Protein AF-A0A534GIR2-F1 (afdb_monomer_lite)

Foldseek 3Di:
DDDDDDPPDPDDPDDDPVVVVVVVVLVVVLVVLVCVLVVLVLQLCLLVQDQDDDVVPDGHRDDHDVVSVPDDNVVSVVSNVVSVVVSVVSVVVNCVSVVVVVVVLVCCCPPVVDCSVVVVDPPDVPPVVVVPPDD

pLDDT: mean 79.13, std 14.32, range [45.62, 96.0]

Sequence (135 aa):
MPGPGALRRPALPDMPGALRALARASHFLLYVFMIAAPASGWLVMSLRHQRTSVFGLFTWAWPTVPALASMPHAQRQLWHDELLPLHTRLSYLGMALLVPHVLAALWHHLIRHDDVLSRMLPRIAAERRGAGSST

Secondary structure (DSSP, 8-state):
-PPP----PPPPP---HHHHHHHHHHHHHHHHHHHHHHHHHHHHHHHHTPPEEETTTEEE-PPPPHHHHTS-HHHHHHHHHHHHHHHHHHHHHHHHHHHHHHHHHHHHHHTS--TTTTTTSSSSTTHHHHTTS--

Structure (mmCIF, N/CA/C/O backbone):
data_AF-A0A534GIR2-F1
#
_entry.id   AF-A0A534GIR2-F1
#
loop_
_atom_site.group_PDB
_atom_site.id
_atom_site.type_symbol
_atom_site.label_atom_id
_atom_site.label_alt_id
_atom_site.label_comp_id
_atom_site.label_asym_id
_atom_site.label_entity_id
_atom_site.label_seq_id
_atom_site.pdbx_PDB_ins_code
_atom_site.Cartn_x
_atom_site.Cartn_y
_atom_site.Cartn_z
_atom_site.occupancy
_atom_site.B_iso_or_equiv
_atom_site.auth_seq_id
_atom_site.auth_comp_id
_atom_site.auth_asym_id
_atom_site.auth_atom_id
_atom_site.pdbx_PDB_model_num
ATOM 1 N N . MET A 1 1 ? -47.288 -16.402 5.711 1.00 47.19 1 MET A N 1
ATOM 2 C CA . MET A 1 1 ? -46.246 -16.309 4.665 1.00 47.19 1 MET A CA 1
ATOM 3 C C . MET A 1 1 ? -45.234 -15.223 5.059 1.00 47.19 1 MET A C 1
ATOM 5 O O . MET A 1 1 ? -45.490 -14.062 4.761 1.00 47.19 1 MET A O 1
ATOM 9 N N . PRO A 1 2 ? -44.147 -15.526 5.798 1.00 46.38 2 PRO A N 1
ATOM 10 C CA . PRO A 1 2 ? -43.106 -14.547 6.133 1.00 46.38 2 PRO A CA 1
ATOM 11 C C . PRO A 1 2 ? -42.162 -14.351 4.932 1.00 46.38 2 PRO A C 1
ATOM 13 O O . PRO A 1 2 ? -41.697 -15.327 4.350 1.00 46.38 2 PRO A O 1
ATOM 16 N N . GLY A 1 3 ? -41.927 -13.097 4.536 1.00 49.53 3 GLY A N 1
ATOM 17 C CA . GLY A 1 3 ? -41.175 -12.728 3.330 1.00 49.53 3 GLY A CA 1
ATOM 18 C C . GLY A 1 3 ? -39.661 -13.005 3.392 1.00 49.53 3 GLY A C 1
ATOM 19 O O . GLY A 1 3 ? -39.115 -13.245 4.471 1.00 49.53 3 GLY A O 1
ATOM 20 N N . PRO A 1 4 ? -38.968 -12.966 2.235 1.00 54.66 4 PRO A N 1
ATOM 21 C CA . PRO A 1 4 ? -37.555 -13.315 2.113 1.00 54.66 4 PRO A CA 1
ATOM 22 C C . PRO A 1 4 ? -36.686 -12.434 3.015 1.00 54.66 4 PRO A C 1
ATOM 24 O O . PRO A 1 4 ? -36.736 -11.205 2.956 1.00 54.66 4 PRO A O 1
ATOM 27 N N . GLY A 1 5 ? -35.894 -13.094 3.864 1.00 54.53 5 GLY A N 1
ATOM 28 C CA . GLY A 1 5 ? -35.006 -12.479 4.841 1.00 54.53 5 GLY A CA 1
ATOM 29 C C . GLY A 1 5 ? -34.021 -11.520 4.184 1.00 54.53 5 GLY A C 1
ATOM 30 O O . GLY A 1 5 ? -32.985 -11.929 3.662 1.00 54.53 5 GLY A O 1
ATOM 31 N N . ALA A 1 6 ? -34.346 -10.230 4.242 1.00 55.69 6 ALA A N 1
ATOM 32 C CA . ALA A 1 6 ? -33.435 -9.159 3.897 1.00 55.69 6 ALA A CA 1
ATOM 33 C C . ALA A 1 6 ? -32.132 -9.360 4.681 1.00 55.69 6 ALA A C 1
ATOM 35 O O . ALA A 1 6 ? -32.145 -9.437 5.912 1.00 55.69 6 ALA A O 1
ATOM 36 N N . LEU A 1 7 ? -31.009 -9.452 3.967 1.00 59.03 7 LEU A N 1
ATOM 37 C CA . LEU A 1 7 ? -29.658 -9.452 4.524 1.00 59.03 7 LEU A CA 1
ATOM 38 C C . LEU A 1 7 ? -29.413 -8.105 5.216 1.00 59.03 7 LEU A C 1
ATOM 40 O O . LEU A 1 7 ? -28.778 -7.201 4.671 1.00 59.03 7 LEU A O 1
ATOM 44 N N . ARG A 1 8 ? -29.979 -7.931 6.412 1.00 57.22 8 ARG A N 1
ATOM 45 C CA . ARG A 1 8 ? -29.827 -6.720 7.206 1.00 57.22 8 ARG A CA 1
ATOM 46 C C . ARG A 1 8 ? -28.381 -6.699 7.676 1.00 57.22 8 ARG A C 1
ATOM 48 O O . ARG A 1 8 ? -27.996 -7.462 8.560 1.00 57.22 8 ARG A O 1
ATOM 55 N N . ARG A 1 9 ? -27.562 -5.863 7.031 1.00 56.03 9 ARG A N 1
ATOM 56 C CA . ARG A 1 9 ? -26.204 -5.582 7.501 1.00 56.03 9 ARG A CA 1
ATOM 57 C C . ARG A 1 9 ? -26.306 -5.166 8.977 1.00 56.03 9 ARG A C 1
ATOM 59 O O . ARG A 1 9 ? -27.133 -4.300 9.273 1.00 56.03 9 ARG A O 1
ATOM 66 N N . PRO A 1 10 ? -25.531 -5.778 9.891 1.00 61.09 10 PRO A N 1
ATOM 67 C CA . PRO A 1 10 ? -25.558 -5.415 11.301 1.00 61.09 10 PRO A CA 1
ATOM 68 C C . PRO A 1 10 ? -25.361 -3.910 11.459 1.00 61.09 10 PRO A C 1
ATOM 70 O O . PRO A 1 10 ? -24.518 -3.325 10.769 1.00 61.09 10 PRO A O 1
ATOM 73 N N . ALA A 1 11 ? -26.132 -3.293 12.357 1.00 61.78 11 ALA A N 1
ATOM 74 C CA . ALA A 1 11 ? -25.981 -1.879 12.670 1.00 61.78 11 ALA A CA 1
ATOM 75 C C . ALA A 1 11 ? -24.506 -1.575 12.984 1.00 61.78 11 ALA A C 1
ATOM 77 O O . ALA A 1 11 ? -23.795 -2.383 13.602 1.00 61.78 11 ALA A O 1
ATOM 78 N N . LEU A 1 12 ? -24.005 -0.448 12.471 1.00 62.78 12 LEU A N 1
ATOM 79 C CA . LEU A 1 12 ? -22.659 -0.011 12.823 1.00 62.78 12 LEU A CA 1
ATOM 80 C C . LEU A 1 12 ? -22.628 0.274 14.332 1.00 62.78 12 LEU A C 1
ATOM 82 O O . LEU A 1 12 ? -23.595 0.848 14.832 1.00 62.78 12 LEU A O 1
ATOM 86 N N . PRO A 1 13 ? -21.554 -0.114 15.043 1.00 67.19 13 PRO A N 1
ATOM 87 C CA . PRO A 1 13 ? -21.368 0.285 16.430 1.00 67.19 13 PRO A CA 1
ATOM 88 C C . PRO A 1 13 ? -21.420 1.807 16.530 1.00 67.19 13 PRO A C 1
ATOM 90 O O . PRO A 1 13 ? -20.969 2.498 15.608 1.00 67.19 13 PRO A O 1
ATOM 93 N N . ASP A 1 14 ? -21.951 2.313 17.637 1.00 70.19 14 ASP A N 1
ATOM 94 C CA . ASP A 1 14 ? -22.013 3.748 17.881 1.00 70.19 14 ASP A CA 1
ATOM 95 C C . ASP A 1 14 ? -20.574 4.284 18.005 1.00 70.19 14 ASP A C 1
ATOM 97 O O . ASP A 1 14 ? -19.848 4.005 18.964 1.00 70.19 14 ASP A O 1
ATOM 101 N N . MET A 1 15 ? -20.101 4.951 16.950 1.00 72.94 15 MET A N 1
ATOM 102 C CA . MET A 1 15 ? -18.737 5.466 16.840 1.00 72.94 15 MET A CA 1
ATOM 103 C C . MET A 1 15 ? -18.770 6.960 16.533 1.00 72.94 15 MET A C 1
ATOM 105 O O . MET A 1 15 ? -19.508 7.375 15.633 1.00 72.94 15 MET A O 1
ATOM 109 N N . PRO A 1 16 ? -17.899 7.760 17.179 1.00 82.94 16 PRO A N 1
ATOM 110 C CA . PRO A 1 16 ? -17.728 9.162 16.828 1.00 82.94 16 PRO A CA 1
ATOM 111 C C . PRO A 1 16 ? -17.462 9.321 15.327 1.00 82.94 16 PRO A C 1
ATOM 113 O O . PRO A 1 16 ? -16.694 8.552 14.737 1.00 82.94 16 PRO A O 1
ATOM 116 N N . GLY A 1 17 ? -18.063 10.338 14.703 1.00 83.75 17 GLY A N 1
ATOM 117 C CA . GLY A 1 17 ? -17.967 10.558 13.254 1.00 83.75 17 GLY A CA 1
ATOM 118 C C . GLY A 1 17 ? -16.525 10.601 12.729 1.00 83.75 17 GLY A C 1
ATOM 119 O O . GLY A 1 17 ? -16.251 10.071 11.650 1.00 83.75 17 GLY A O 1
ATOM 120 N N . ALA A 1 18 ? -15.595 11.136 13.528 1.00 85.19 18 ALA A N 1
ATOM 121 C CA . ALA A 1 18 ? -14.165 11.177 13.227 1.00 85.19 18 ALA A CA 1
ATOM 122 C C . ALA A 1 18 ? -13.527 9.776 13.131 1.00 85.19 18 ALA A C 1
ATOM 124 O O . ALA A 1 18 ? -12.849 9.480 12.149 1.00 85.19 18 ALA A O 1
ATOM 125 N N . LEU A 1 19 ? -13.802 8.879 14.088 1.00 84.69 19 LEU A N 1
ATOM 126 C CA . LEU A 1 19 ? -13.297 7.497 14.060 1.00 84.69 19 LEU A CA 1
ATOM 127 C C . LEU A 1 19 ? -13.856 6.736 12.854 1.00 84.69 19 LEU A C 1
ATOM 129 O O . LEU A 1 19 ? -13.138 5.988 12.191 1.00 84.69 19 LEU A O 1
ATOM 133 N N . ARG A 1 20 ? -15.128 6.975 12.517 1.00 84.81 20 ARG A N 1
ATOM 134 C CA . ARG A 1 20 ? -15.760 6.365 11.343 1.00 84.81 20 ARG A CA 1
ATOM 135 C C . ARG A 1 20 ? -15.132 6.853 10.032 1.00 84.81 20 ARG A C 1
ATOM 137 O O . ARG A 1 20 ? -15.001 6.067 9.094 1.00 84.81 20 ARG A O 1
ATOM 144 N N . ALA A 1 21 ? -14.764 8.132 9.945 1.00 87.69 21 ALA A N 1
ATOM 145 C CA . ALA A 1 21 ? -14.052 8.676 8.790 1.00 87.69 21 ALA A CA 1
ATOM 146 C C . ALA A 1 21 ? -12.643 8.080 8.668 1.00 87.69 21 ALA A C 1
ATOM 148 O O . ALA A 1 21 ? -12.276 7.632 7.581 1.00 87.69 21 ALA A O 1
ATOM 149 N N . LEU A 1 22 ? -11.913 7.986 9.782 1.00 88.50 22 LEU A N 1
ATOM 150 C CA . LEU A 1 22 ? -10.581 7.385 9.827 1.00 88.50 22 LEU A CA 1
ATOM 151 C C . LEU A 1 22 ? -10.609 5.914 9.390 1.00 88.50 22 LEU A C 1
ATOM 153 O O . LEU A 1 22 ? -9.841 5.523 8.517 1.00 88.50 22 LEU A O 1
ATOM 157 N N . ALA A 1 23 ? -11.562 5.124 9.894 1.00 87.50 23 ALA A N 1
ATOM 158 C CA . ALA A 1 23 ? -11.717 3.721 9.508 1.00 87.50 23 ALA A CA 1
ATOM 159 C C . ALA A 1 23 ? -11.967 3.545 7.998 1.00 87.50 23 ALA A C 1
ATOM 161 O O . ALA A 1 23 ? -11.403 2.638 7.379 1.00 87.50 23 ALA A O 1
ATOM 162 N N . ARG A 1 24 ? -12.786 4.417 7.388 1.00 89.19 24 ARG A N 1
ATOM 163 C CA . ARG A 1 24 ? -13.008 4.415 5.930 1.00 89.19 24 ARG A CA 1
ATOM 164 C C . ARG A 1 24 ? -11.752 4.813 5.163 1.00 89.19 24 ARG A C 1
ATOM 166 O O . ARG A 1 24 ? -11.443 4.170 4.165 1.00 89.19 24 ARG A O 1
ATOM 173 N N . ALA A 1 25 ? -11.039 5.838 5.625 1.00 92.56 25 ALA A N 1
ATOM 174 C CA . ALA A 1 25 ? -9.802 6.291 5.000 1.00 92.56 25 ALA A CA 1
ATOM 175 C C . ALA A 1 25 ? -8.731 5.191 5.020 1.00 92.56 25 ALA A C 1
ATOM 177 O O . ALA A 1 25 ? -8.132 4.920 3.985 1.00 92.56 25 ALA A O 1
ATOM 178 N N . SER A 1 26 ? -8.552 4.495 6.149 1.00 91.50 26 SER A N 1
ATOM 179 C CA . SER A 1 26 ? -7.614 3.370 6.252 1.00 91.50 26 SER A CA 1
ATOM 180 C C . SER A 1 26 ? -7.948 2.247 5.269 1.00 91.50 26 SER A C 1
ATOM 182 O O . SER A 1 26 ? -7.065 1.793 4.551 1.00 91.50 26 SER A O 1
ATOM 184 N N . HIS A 1 27 ? -9.217 1.828 5.181 1.00 91.62 27 HIS A N 1
ATOM 185 C CA . HIS A 1 27 ? -9.621 0.794 4.218 1.00 91.62 27 HIS A CA 1
ATOM 186 C C . HIS A 1 27 ? -9.406 1.243 2.773 1.00 91.62 27 HIS A C 1
ATOM 188 O O . HIS A 1 27 ? -8.888 0.481 1.962 1.00 91.62 27 HIS A O 1
ATOM 194 N N . PHE A 1 28 ? -9.770 2.485 2.452 1.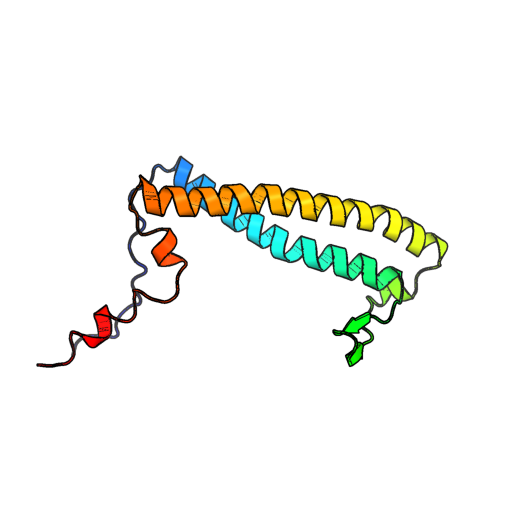00 95.31 28 PHE A N 1
ATOM 195 C CA . PHE A 1 28 ? -9.558 3.038 1.120 1.00 95.31 28 PHE A CA 1
ATOM 196 C C . PHE A 1 28 ? -8.070 3.054 0.743 1.00 95.31 28 PHE A C 1
ATOM 198 O O . PHE A 1 28 ? -7.706 2.570 -0.326 1.00 95.31 28 PHE A O 1
ATOM 205 N N . LEU A 1 29 ? -7.204 3.537 1.640 1.00 94.19 29 LEU A N 1
ATOM 206 C CA . LEU A 1 29 ? -5.753 3.558 1.441 1.00 94.19 29 LEU A CA 1
ATOM 207 C C . LEU A 1 29 ? -5.180 2.153 1.240 1.00 94.19 29 LEU A C 1
ATOM 209 O O . LEU A 1 29 ? -4.368 1.956 0.338 1.00 94.19 29 LEU A O 1
ATOM 213 N N . LEU A 1 30 ? -5.627 1.171 2.027 1.00 93.88 30 LEU A N 1
ATOM 214 C CA . LEU A 1 30 ? -5.204 -0.222 1.872 1.00 93.88 30 LEU A CA 1
ATOM 215 C C . LEU A 1 30 ? -5.643 -0.807 0.526 1.00 93.88 30 LEU A C 1
ATOM 217 O O . LEU A 1 30 ? -4.851 -1.496 -0.109 1.00 93.88 30 LEU A O 1
ATOM 221 N N . TYR A 1 31 ? -6.849 -0.497 0.041 1.00 95.06 31 TYR A N 1
ATOM 222 C CA . TYR A 1 31 ? -7.287 -0.948 -1.284 1.00 95.06 31 TYR A CA 1
ATOM 223 C C . TYR A 1 31 ? -6.486 -0.319 -2.420 1.00 95.06 31 TYR A C 1
ATOM 225 O O . TYR A 1 31 ? -6.074 -1.022 -3.342 1.00 95.06 31 TYR A O 1
ATOM 233 N N . VAL A 1 32 ? -6.222 0.986 -2.344 1.00 95.19 32 VAL A N 1
ATOM 234 C CA . VAL A 1 32 ? -5.360 1.666 -3.320 1.00 95.19 32 VAL A CA 1
ATOM 235 C C . VAL A 1 32 ? -3.958 1.052 -3.300 1.00 95.19 32 VAL A C 1
ATOM 237 O O . VAL A 1 32 ? -3.410 0.733 -4.356 1.00 95.19 32 VAL A O 1
ATOM 240 N N . PHE A 1 33 ? -3.402 0.811 -2.111 1.00 94.94 33 PHE A N 1
ATOM 241 C CA . PHE A 1 33 ? -2.104 0.164 -1.937 1.00 94.94 33 PHE A CA 1
ATOM 242 C C . PHE A 1 33 ? -2.073 -1.255 -2.524 1.00 94.94 33 PHE A C 1
ATOM 244 O O . PHE A 1 33 ? -1.142 -1.586 -3.257 1.00 94.94 33 PHE A O 1
ATOM 251 N N . MET A 1 34 ? -3.105 -2.067 -2.271 1.00 93.81 34 MET A N 1
ATOM 252 C CA . MET A 1 34 ? -3.215 -3.434 -2.793 1.00 93.81 34 MET A CA 1
ATOM 253 C C . MET A 1 34 ? -3.215 -3.504 -4.320 1.00 93.81 34 MET A C 1
ATOM 255 O O . MET A 1 34 ? -2.889 -4.553 -4.861 1.00 93.81 34 MET A O 1
ATOM 259 N N . ILE A 1 35 ? -3.563 -2.423 -5.019 1.00 95.38 35 ILE A N 1
ATOM 260 C CA . ILE A 1 35 ? -3.492 -2.351 -6.482 1.00 95.38 35 ILE A CA 1
ATOM 261 C C . ILE A 1 35 ? -2.150 -1.751 -6.918 1.00 95.38 35 ILE A C 1
ATOM 263 O O . ILE A 1 35 ? -1.459 -2.319 -7.763 1.00 95.38 35 ILE A O 1
ATOM 267 N N . ALA A 1 36 ? -1.744 -0.629 -6.322 1.00 94.06 36 ALA A N 1
ATOM 268 C CA . ALA A 1 36 ? -0.534 0.096 -6.707 1.00 94.06 36 ALA A CA 1
ATOM 269 C C . ALA A 1 36 ? 0.764 -0.692 -6.450 1.00 94.06 36 ALA A C 1
ATOM 271 O O . ALA A 1 36 ? 1.681 -0.671 -7.277 1.00 94.06 36 ALA A O 1
ATOM 272 N N . ALA A 1 37 ? 0.862 -1.407 -5.327 1.00 92.12 37 ALA A N 1
ATOM 273 C CA . ALA A 1 37 ? 2.052 -2.183 -4.982 1.00 92.12 37 ALA A CA 1
ATOM 274 C C . ALA A 1 37 ? 2.330 -3.330 -5.977 1.00 92.12 37 ALA A C 1
ATOM 276 O O . ALA A 1 37 ? 3.424 -3.353 -6.546 1.00 92.12 37 ALA A O 1
ATOM 277 N N . PRO A 1 38 ? 1.386 -4.243 -6.280 1.00 91.69 38 PRO A N 1
ATOM 278 C CA . PRO A 1 38 ? 1.627 -5.270 -7.290 1.00 91.69 38 PRO A CA 1
ATOM 279 C C . PRO A 1 38 ? 1.738 -4.693 -8.704 1.00 91.69 38 PRO A C 1
ATOM 281 O O . PRO A 1 38 ? 2.561 -5.180 -9.476 1.00 91.69 38 PRO A O 1
ATOM 284 N N . ALA A 1 39 ? 0.987 -3.638 -9.046 1.00 92.25 39 ALA A N 1
ATOM 285 C CA . ALA A 1 39 ? 1.109 -2.998 -10.357 1.00 92.25 39 ALA A CA 1
ATOM 286 C C . ALA A 1 39 ? 2.520 -2.428 -10.584 1.00 92.25 39 ALA A C 1
ATOM 288 O O . ALA A 1 39 ? 3.124 -2.680 -11.625 1.00 92.25 39 ALA A O 1
ATOM 289 N N . SER A 1 40 ? 3.083 -1.721 -9.599 1.00 91.88 40 SER A N 1
ATOM 290 C CA . SER A 1 40 ? 4.454 -1.196 -9.690 1.00 91.88 40 SER A CA 1
ATOM 291 C C . SER A 1 40 ? 5.500 -2.311 -9.804 1.00 91.88 40 SER A C 1
ATOM 293 O O . SER A 1 40 ? 6.378 -2.227 -10.661 1.00 91.88 40 SER A O 1
ATOM 295 N N . GLY A 1 41 ? 5.377 -3.389 -9.021 1.00 88.69 41 GLY A N 1
ATOM 296 C CA . GLY A 1 41 ? 6.286 -4.537 -9.111 1.00 88.69 41 GLY A CA 1
ATOM 297 C C . GLY A 1 41 ? 6.206 -5.248 -10.467 1.00 88.69 41 GLY A C 1
A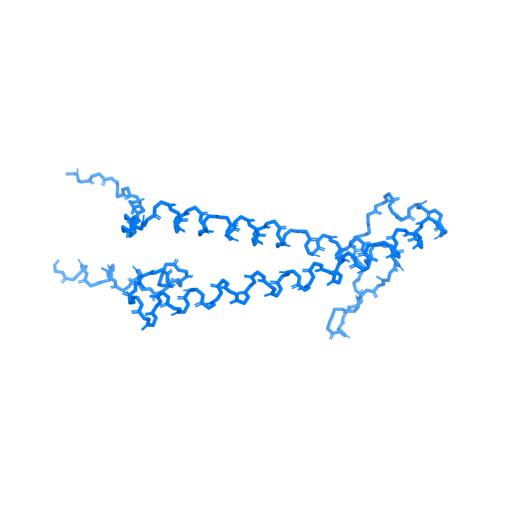TOM 298 O O . GLY A 1 41 ? 7.229 -5.604 -11.057 1.00 88.69 41 GLY A O 1
ATOM 299 N N . TRP A 1 42 ? 4.998 -5.392 -11.014 1.00 88.38 42 TRP A N 1
ATOM 300 C CA . TRP A 1 42 ? 4.792 -5.982 -12.335 1.00 88.38 42 TRP A CA 1
ATOM 301 C C . TRP A 1 42 ? 5.386 -5.125 -13.464 1.00 88.38 42 TRP A C 1
ATOM 303 O O . TRP A 1 42 ? 5.979 -5.672 -14.400 1.00 88.38 42 TRP A O 1
ATOM 313 N N . LEU A 1 43 ? 5.305 -3.793 -13.365 1.00 88.81 43 LEU A N 1
ATOM 314 C CA . LEU A 1 43 ? 5.950 -2.886 -14.321 1.00 88.81 43 LEU A CA 1
ATOM 315 C C . LEU A 1 43 ? 7.481 -3.009 -14.279 1.00 88.81 43 LEU A C 1
ATOM 317 O O . LEU A 1 43 ? 8.104 -3.134 -15.334 1.00 88.81 43 LEU A O 1
ATOM 321 N N . VAL A 1 44 ? 8.084 -3.066 -13.086 1.00 87.25 44 VAL A N 1
ATOM 322 C CA . VAL A 1 44 ? 9.535 -3.299 -12.929 1.00 87.25 44 VAL A CA 1
ATOM 323 C C . VAL A 1 44 ? 9.951 -4.624 -13.579 1.00 87.25 44 VAL A C 1
ATOM 325 O O . VAL A 1 44 ? 10.928 -4.669 -14.331 1.00 87.25 44 VAL A O 1
ATOM 328 N N . MET A 1 45 ? 9.185 -5.698 -13.354 1.00 83.88 45 MET A N 1
ATOM 329 C CA . MET A 1 45 ? 9.449 -7.005 -13.968 1.00 83.88 45 MET A CA 1
ATOM 330 C C . MET A 1 45 ? 9.304 -6.975 -15.498 1.00 83.88 45 MET A C 1
ATOM 332 O O . MET A 1 45 ? 10.109 -7.583 -16.207 1.00 83.88 45 MET A O 1
ATOM 336 N N . SER A 1 46 ? 8.330 -6.218 -16.012 1.00 82.94 46 SER A N 1
ATOM 337 C CA . SER A 1 46 ? 8.088 -6.070 -17.452 1.00 82.94 46 SER A CA 1
ATOM 338 C C . SER A 1 46 ? 9.253 -5.400 -18.186 1.00 82.94 46 SER A C 1
ATOM 340 O O . SER A 1 46 ? 9.550 -5.779 -19.317 1.00 82.94 46 SER A O 1
ATOM 342 N N . LEU A 1 47 ? 9.950 -4.454 -17.548 1.00 81.75 47 LEU A N 1
ATOM 343 C CA . LEU A 1 47 ? 11.088 -3.745 -18.152 1.00 81.75 47 LEU A CA 1
ATOM 344 C C . LEU A 1 47 ? 12.328 -4.630 -18.323 1.00 81.75 47 LEU A C 1
ATOM 346 O O . LEU A 1 47 ? 13.109 -4.429 -19.259 1.00 81.75 47 LEU A O 1
ATOM 350 N N . ARG A 1 48 ? 12.504 -5.627 -17.446 1.00 72.31 48 ARG A N 1
ATOM 351 C CA . ARG A 1 48 ? 13.688 -6.497 -17.442 1.00 72.31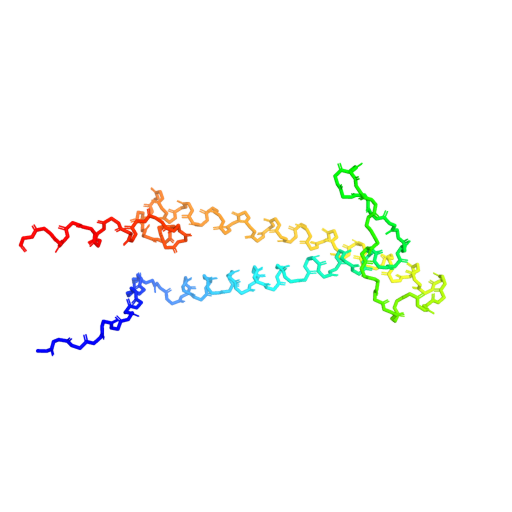 48 ARG A CA 1
ATOM 352 C C . ARG A 1 48 ? 13.606 -7.702 -18.383 1.00 72.31 48 ARG A C 1
ATOM 354 O O . ARG A 1 48 ? 14.625 -8.361 -18.562 1.00 72.31 48 ARG A O 1
ATOM 361 N N . HIS A 1 49 ? 12.442 -8.011 -18.970 1.00 66.81 49 HIS A N 1
ATOM 362 C CA . HIS A 1 49 ? 12.220 -9.226 -19.783 1.00 66.81 49 HIS A CA 1
ATOM 363 C C . HIS A 1 49 ? 12.725 -10.524 -19.127 1.00 66.81 49 HIS A C 1
ATOM 365 O O . HIS A 1 49 ? 13.153 -11.463 -19.800 1.00 66.81 49 HIS A O 1
ATOM 371 N N . GLN A 1 50 ? 12.695 -10.587 -17.798 1.00 62.25 50 GLN A N 1
ATOM 372 C CA . GLN A 1 50 ? 13.197 -11.744 -17.069 1.00 62.25 50 GLN A CA 1
ATOM 373 C C . GLN A 1 50 ? 12.120 -12.826 -17.031 1.00 62.25 50 GLN A C 1
ATOM 375 O O . GLN A 1 50 ? 10.961 -12.556 -16.715 1.00 62.25 50 GLN A O 1
ATOM 380 N N . ARG A 1 51 ? 12.511 -14.067 -17.329 1.00 64.06 51 ARG A N 1
ATOM 381 C CA . ARG A 1 51 ? 11.673 -15.227 -17.029 1.00 64.06 51 ARG A CA 1
ATOM 382 C C . ARG A 1 51 ? 11.769 -15.485 -15.532 1.00 64.06 51 ARG A C 1
ATOM 384 O O . ARG A 1 51 ? 12.875 -15.658 -15.023 1.00 64.06 51 ARG A O 1
ATOM 391 N N . THR A 1 52 ? 10.645 -15.512 -14.830 1.00 65.06 52 THR A N 1
ATOM 392 C CA . THR A 1 52 ? 10.645 -15.847 -13.406 1.00 65.06 52 THR A CA 1
ATOM 393 C C . THR A 1 52 ? 10.381 -17.329 -13.219 1.00 65.06 52 THR A C 1
ATOM 395 O O . THR A 1 52 ? 9.489 -17.920 -13.828 1.00 65.06 52 THR A O 1
ATOM 398 N N . SER A 1 53 ? 11.202 -17.949 -12.378 1.00 73.69 53 SER A N 1
ATOM 399 C CA . SER A 1 53 ? 10.953 -19.310 -11.930 1.00 73.69 53 SER A CA 1
ATOM 400 C C . SER A 1 53 ? 9.908 -19.276 -10.825 1.00 73.69 53 SER A C 1
ATOM 402 O O . SER A 1 53 ? 10.073 -18.584 -9.818 1.00 73.69 53 SER A O 1
ATOM 404 N N . VAL A 1 54 ? 8.817 -20.003 -11.018 1.00 76.06 54 VAL A N 1
ATOM 405 C CA . VAL A 1 54 ? 7.767 -20.146 -10.019 1.00 76.06 54 VAL A CA 1
ATOM 406 C C . VAL A 1 54 ? 8.170 -21.301 -9.110 1.00 76.06 54 VAL A C 1
ATOM 408 O O . VAL A 1 54 ? 8.177 -22.462 -9.520 1.00 76.06 54 VAL A O 1
ATOM 411 N N . PHE A 1 55 ? 8.587 -20.961 -7.888 1.00 75.12 55 PHE A N 1
ATOM 412 C CA . PHE A 1 55 ? 9.048 -21.905 -6.860 1.00 75.12 55 PHE A CA 1
ATOM 413 C C . PHE A 1 55 ? 10.188 -22.851 -7.293 1.00 75.12 55 PHE A C 1
ATOM 415 O O . PHE A 1 55 ? 10.365 -23.904 -6.691 1.00 75.12 55 PHE A O 1
ATOM 422 N N . GLY A 1 56 ? 10.962 -22.515 -8.333 1.00 75.12 56 GLY A N 1
ATOM 423 C CA . GLY A 1 56 ? 12.014 -23.401 -8.851 1.00 75.12 56 GLY A CA 1
ATOM 424 C C . GLY A 1 56 ? 11.507 -24.539 -9.745 1.00 75.12 56 GLY A C 1
ATOM 425 O O . GLY A 1 56 ? 12.321 -25.278 -10.290 1.00 75.12 56 GLY A O 1
ATOM 426 N N . LEU A 1 57 ? 10.188 -24.683 -9.911 1.00 74.94 57 LEU A N 1
ATOM 427 C CA . LEU A 1 57 ? 9.556 -25.843 -10.550 1.00 74.94 57 LEU A CA 1
ATOM 428 C C . LEU A 1 57 ? 9.272 -25.615 -12.038 1.00 74.94 57 LEU A C 1
ATOM 430 O O . LE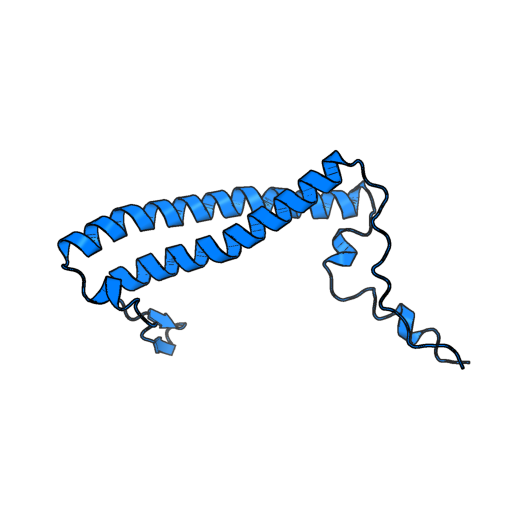U A 1 57 ? 9.351 -26.544 -12.837 1.00 74.94 57 LEU A O 1
ATOM 434 N N . PHE A 1 58 ? 8.933 -24.384 -12.422 1.00 79.62 58 PHE A N 1
ATOM 435 C CA . PHE A 1 58 ? 8.645 -24.028 -13.809 1.00 79.62 58 PHE A CA 1
ATOM 436 C C . PHE A 1 58 ? 9.021 -22.577 -14.095 1.00 79.62 58 PHE A C 1
ATOM 438 O O . PHE A 1 58 ? 8.721 -21.662 -13.330 1.00 79.62 58 PHE A O 1
ATOM 445 N N . THR A 1 59 ? 9.678 -22.367 -15.233 1.00 75.00 59 THR A N 1
ATOM 446 C CA . THR A 1 59 ? 10.058 -21.040 -15.718 1.00 75.00 59 THR A CA 1
ATOM 447 C C . THR A 1 59 ? 8.890 -20.453 -16.501 1.00 75.00 59 THR A C 1
ATOM 449 O O . THR A 1 59 ? 8.663 -20.821 -17.654 1.00 75.00 59 THR A O 1
ATOM 452 N N . TRP A 1 60 ? 8.142 -19.545 -15.876 1.00 72.88 60 TRP A N 1
ATOM 453 C CA . TRP A 1 60 ? 7.000 -18.879 -16.496 1.00 72.88 60 TRP A CA 1
ATOM 454 C C . TRP A 1 60 ? 7.409 -17.501 -17.022 1.00 72.88 60 TRP A C 1
ATOM 456 O O . TRP A 1 60 ? 8.033 -16.697 -16.326 1.00 72.88 60 TRP A O 1
ATOM 466 N N . ALA A 1 61 ? 7.055 -17.214 -18.272 1.00 68.38 61 ALA A N 1
ATOM 467 C CA . ALA A 1 61 ? 7.170 -15.871 -18.820 1.00 68.38 61 ALA A CA 1
ATOM 468 C C . ALA A 1 61 ? 5.879 -15.118 -18.491 1.00 68.38 61 ALA A C 1
ATOM 470 O O . ALA A 1 61 ? 4.847 -15.338 -19.123 1.00 68.38 61 ALA A O 1
ATOM 471 N N . TRP A 1 62 ? 5.923 -14.256 -17.473 1.00 69.94 62 TRP A N 1
ATOM 472 C CA . TRP A 1 62 ? 4.787 -13.386 -17.180 1.00 69.94 62 TRP A CA 1
ATOM 473 C C . TRP A 1 62 ? 4.494 -12.471 -18.373 1.00 69.94 62 TRP A C 1
ATOM 475 O O . TRP A 1 62 ? 5.439 -12.048 -19.046 1.00 69.94 62 TRP A O 1
ATOM 485 N N . PRO A 1 63 ? 3.213 -12.140 -18.632 1.00 71.75 63 PRO A N 1
ATOM 486 C CA . PRO A 1 63 ? 2.854 -11.218 -19.697 1.00 71.75 63 PRO A CA 1
ATOM 487 C C . PRO A 1 63 ? 3.592 -9.899 -19.486 1.00 71.75 63 PRO A C 1
ATOM 489 O O . PRO A 1 63 ? 3.471 -9.268 -18.432 1.00 71.75 63 PRO A O 1
ATOM 492 N N . THR A 1 64 ? 4.385 -9.506 -20.473 1.00 73.19 64 THR A N 1
ATOM 493 C CA . THR A 1 64 ? 5.046 -8.207 -20.496 1.00 73.19 64 THR A CA 1
ATOM 494 C C . THR A 1 64 ? 4.098 -7.189 -21.102 1.00 73.19 64 THR A C 1
ATOM 496 O O . THR A 1 64 ? 3.351 -7.491 -22.034 1.00 73.19 64 THR A O 1
ATOM 499 N N . VAL A 1 65 ? 4.123 -5.961 -20.589 1.00 77.12 65 VAL A N 1
ATOM 500 C CA . VAL A 1 65 ? 3.353 -4.872 -21.195 1.00 77.12 65 VAL A CA 1
ATOM 501 C C . VAL A 1 65 ? 3.940 -4.583 -22.587 1.00 77.12 65 VAL A C 1
ATOM 503 O O . VAL A 1 65 ? 5.113 -4.203 -22.660 1.00 77.12 65 VAL A O 1
ATOM 506 N N . PRO A 1 66 ? 3.176 -4.731 -23.691 1.00 73.25 66 PRO A N 1
ATOM 507 C CA . PRO A 1 66 ? 3.720 -4.618 -25.048 1.00 73.25 66 PRO A CA 1
ATOM 508 C C . PRO A 1 66 ? 4.410 -3.278 -25.310 1.00 73.25 66 PRO A C 1
ATOM 510 O O . PRO A 1 66 ? 5.492 -3.245 -25.885 1.00 73.25 66 PRO A O 1
ATOM 513 N N . ALA A 1 67 ? 3.831 -2.186 -24.800 1.00 74.75 67 ALA A N 1
ATOM 514 C CA . ALA A 1 67 ? 4.394 -0.845 -24.926 1.00 74.75 67 ALA A CA 1
ATOM 515 C C . ALA A 1 67 ? 5.774 -0.711 -24.261 1.00 74.75 67 ALA A C 1
ATOM 517 O O . ALA A 1 67 ? 6.634 -0.016 -24.788 1.00 74.75 67 ALA A O 1
ATOM 518 N N . LEU A 1 68 ? 6.002 -1.389 -23.130 1.00 73.12 68 LEU A N 1
ATOM 519 C CA . LEU A 1 68 ? 7.299 -1.398 -22.445 1.00 73.12 68 LEU A CA 1
ATOM 520 C C . LEU A 1 68 ? 8.290 -2.326 -23.156 1.00 73.12 68 LEU A C 1
ATOM 522 O O . LEU A 1 68 ? 9.478 -2.024 -23.208 1.00 73.12 68 LEU A O 1
ATOM 526 N N . ALA A 1 69 ? 7.808 -3.434 -23.722 1.00 71.56 69 ALA A N 1
ATOM 527 C CA . ALA A 1 69 ? 8.628 -4.404 -24.442 1.00 71.56 69 ALA A CA 1
ATOM 528 C C . ALA A 1 69 ? 9.245 -3.830 -25.728 1.00 71.56 69 ALA A C 1
ATOM 530 O O . ALA A 1 69 ? 10.386 -4.137 -26.065 1.00 71.56 69 ALA A O 1
ATOM 531 N N . SER A 1 70 ? 8.502 -2.975 -26.433 1.00 78.44 70 SER A N 1
ATOM 532 C CA . SER A 1 70 ? 8.953 -2.335 -27.673 1.00 78.44 70 SER A CA 1
ATOM 533 C C . SER A 1 70 ? 9.883 -1.132 -27.459 1.00 78.44 70 SER A C 1
ATOM 535 O O . SER A 1 70 ? 10.354 -0.553 -28.436 1.00 78.44 70 SER A O 1
ATOM 537 N N . MET A 1 71 ? 10.144 -0.716 -26.212 1.00 82.50 71 MET A N 1
ATOM 538 C CA . MET A 1 71 ? 10.968 0.464 -25.930 1.00 82.50 71 MET A CA 1
ATOM 539 C C . MET A 1 71 ? 12.476 0.201 -26.118 1.00 82.50 71 MET A C 1
ATOM 541 O O . MET A 1 71 ? 12.988 -0.859 -25.726 1.00 82.50 71 MET A O 1
ATOM 545 N N . PRO A 1 72 ? 13.235 1.201 -26.616 1.00 85.06 72 PRO A N 1
ATOM 546 C CA . PRO A 1 72 ? 14.694 1.163 -26.630 1.00 85.06 72 PRO A CA 1
ATOM 547 C C . PRO A 1 72 ? 15.276 0.899 -25.237 1.00 85.06 72 PRO A C 1
ATOM 549 O O . PRO A 1 72 ? 14.737 1.353 -24.227 1.00 85.06 72 PRO A O 1
ATOM 552 N N . HIS A 1 73 ? 16.419 0.212 -25.179 1.00 83.56 73 HIS A N 1
ATOM 553 C CA . HIS A 1 73 ? 17.067 -0.163 -23.915 1.00 83.56 73 HIS A CA 1
ATOM 554 C C . HIS A 1 73 ? 17.291 1.034 -22.975 1.00 83.56 73 HIS A C 1
ATOM 556 O O . HIS A 1 73 ? 16.981 0.950 -21.792 1.00 83.56 73 HIS A O 1
ATOM 562 N N . ALA A 1 74 ? 17.772 2.164 -23.505 1.00 85.62 74 ALA A N 1
ATOM 563 C CA . ALA A 1 74 ? 18.010 3.374 -22.717 1.00 85.62 74 ALA A CA 1
ATOM 564 C C . ALA A 1 74 ? 16.732 3.902 -22.036 1.00 85.62 74 ALA A C 1
ATOM 566 O O . ALA A 1 74 ? 16.771 4.284 -20.872 1.00 85.62 74 ALA A O 1
ATOM 567 N N . GLN A 1 75 ? 15.585 3.858 -22.723 1.00 86.06 75 GLN A N 1
ATOM 568 C CA . GLN A 1 75 ? 14.304 4.267 -22.138 1.00 86.06 75 GLN A CA 1
ATOM 569 C C . GLN A 1 75 ? 13.833 3.278 -21.072 1.00 86.06 75 GLN A C 1
ATOM 571 O O . GLN A 1 75 ? 13.387 3.695 -20.007 1.00 86.06 75 GLN A O 1
ATOM 576 N N . ARG A 1 76 ? 13.969 1.968 -21.317 1.00 85.50 76 ARG A N 1
ATOM 577 C CA . ARG A 1 76 ? 13.610 0.946 -20.320 1.00 85.50 76 ARG A CA 1
ATOM 578 C C . ARG A 1 76 ? 14.423 1.080 -19.036 1.00 85.50 76 ARG A C 1
ATOM 580 O O . ARG A 1 76 ? 13.861 0.921 -17.957 1.00 85.50 76 ARG A O 1
ATOM 587 N N . GLN A 1 77 ? 15.711 1.396 -19.160 1.00 86.81 77 GLN A N 1
ATOM 588 C CA . GLN A 1 77 ? 16.595 1.630 -18.023 1.00 86.81 77 GLN A CA 1
ATOM 589 C C . GLN A 1 77 ? 16.135 2.841 -17.199 1.00 86.81 77 GLN A C 1
ATOM 591 O O . GLN A 1 77 ? 15.968 2.715 -15.992 1.00 86.81 77 GLN A O 1
ATOM 596 N N . LEU A 1 78 ? 15.822 3.966 -17.854 1.00 88.62 78 LEU A N 1
ATOM 597 C CA . LEU A 1 78 ? 15.287 5.160 -17.184 1.00 88.62 78 LEU A CA 1
ATOM 598 C C . LEU A 1 78 ? 14.007 4.849 -16.393 1.00 88.62 78 LEU A C 1
ATOM 600 O O . LEU A 1 78 ? 13.913 5.164 -15.211 1.00 88.62 78 LEU A O 1
ATOM 604 N N . TRP A 1 79 ? 13.036 4.174 -17.015 1.00 88.62 79 TRP A N 1
ATOM 605 C CA . TRP A 1 79 ? 11.794 3.796 -16.331 1.00 88.62 79 TRP A CA 1
ATOM 606 C C . TRP A 1 79 ? 12.024 2.822 -15.176 1.00 88.62 79 TRP A C 1
ATOM 608 O O . TRP A 1 79 ? 11.339 2.898 -14.157 1.00 88.62 79 TRP A O 1
ATOM 618 N N . HIS A 1 80 ? 12.974 1.900 -15.322 1.00 88.56 80 HIS A N 1
ATOM 619 C CA . HIS A 1 80 ? 13.317 0.950 -14.271 1.00 88.56 80 HIS A CA 1
ATOM 620 C C . HIS A 1 80 ? 13.895 1.675 -13.052 1.00 88.56 80 HIS A C 1
ATOM 622 O O . HIS A 1 80 ? 13.494 1.384 -11.922 1.00 88.56 80 HIS A O 1
ATOM 628 N N . ASP A 1 81 ? 14.790 2.632 -13.288 1.00 89.88 81 ASP A N 1
ATOM 629 C CA . ASP A 1 81 ? 15.482 3.375 -12.237 1.00 89.88 81 ASP A CA 1
ATOM 630 C C . ASP A 1 81 ? 14.539 4.321 -11.472 1.00 89.88 81 ASP A C 1
ATOM 632 O O . ASP A 1 81 ? 14.788 4.614 -10.307 1.00 89.88 81 ASP A O 1
ATOM 636 N N . GLU A 1 82 ? 13.395 4.690 -12.056 1.00 91.50 82 GLU A N 1
ATOM 637 C CA . GLU A 1 82 ? 12.314 5.416 -11.372 1.00 91.50 82 GLU A CA 1
ATOM 638 C C . GLU A 1 82 ? 11.325 4.489 -10.637 1.00 91.50 82 GLU A C 1
ATOM 640 O O . GLU A 1 82 ? 10.931 4.731 -9.487 1.00 91.50 82 GLU A O 1
ATOM 645 N N . LEU A 1 83 ? 10.908 3.395 -11.285 1.00 91.69 83 LEU A N 1
ATOM 646 C CA . LEU A 1 83 ? 9.872 2.498 -10.761 1.00 91.69 83 LEU A CA 1
ATOM 647 C C . LEU A 1 83 ? 10.368 1.610 -9.620 1.00 91.69 83 LEU A C 1
ATOM 649 O O . LEU A 1 83 ? 9.593 1.310 -8.710 1.00 91.69 83 LEU A O 1
ATOM 653 N N . LEU A 1 84 ? 11.636 1.194 -9.633 1.00 91.50 84 LEU A N 1
ATOM 654 C CA . LEU A 1 84 ? 12.182 0.343 -8.579 1.00 91.50 84 LEU A CA 1
ATOM 655 C C . LEU A 1 84 ? 12.213 1.071 -7.215 1.00 91.50 84 LEU A C 1
ATOM 657 O O . LEU A 1 84 ? 11.665 0.531 -6.250 1.00 91.50 84 LEU A O 1
ATOM 661 N N . PRO A 1 85 ? 12.731 2.312 -7.096 1.00 93.69 85 PRO A N 1
ATOM 662 C CA . PRO A 1 85 ? 12.621 3.090 -5.862 1.00 93.69 85 PRO A CA 1
ATOM 663 C C . PRO A 1 85 ? 11.178 3.401 -5.465 1.00 93.69 85 PRO A C 1
ATOM 665 O O . PRO A 1 85 ? 10.868 3.468 -4.274 1.00 93.69 85 PRO A O 1
ATOM 668 N N . LEU A 1 86 ? 10.281 3.626 -6.434 1.00 93.94 86 LEU A N 1
ATOM 669 C CA . LEU A 1 86 ? 8.856 3.816 -6.154 1.00 93.94 86 LEU A CA 1
ATOM 670 C C . LEU A 1 86 ? 8.250 2.564 -5.508 1.00 93.94 86 LEU A C 1
ATOM 672 O O . LEU A 1 86 ? 7.598 2.680 -4.473 1.00 93.94 86 LEU A O 1
ATOM 676 N N . HIS A 1 87 ? 8.500 1.381 -6.072 1.00 94.38 87 HIS A N 1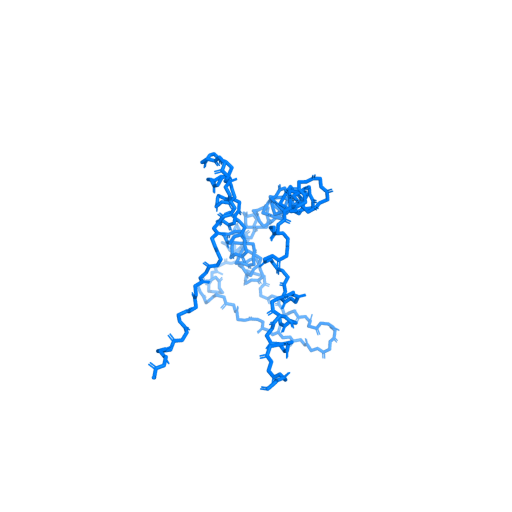
ATOM 677 C CA . HIS A 1 87 ? 8.028 0.112 -5.521 1.00 94.38 87 HIS A CA 1
ATOM 678 C C . HIS A 1 87 ? 8.577 -0.125 -4.106 1.00 94.38 87 HIS A C 1
ATOM 680 O 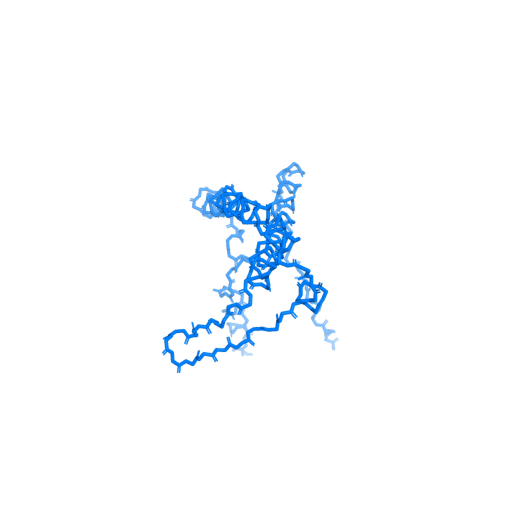O . HIS A 1 87 ? 7.821 -0.449 -3.192 1.00 94.38 87 HIS A O 1
ATOM 686 N N . THR A 1 88 ? 9.868 0.138 -3.886 1.00 94.00 88 THR A N 1
ATOM 687 C CA . THR A 1 88 ? 10.487 0.055 -2.554 1.00 94.00 88 THR A CA 1
ATOM 688 C C . THR A 1 88 ? 9.827 1.007 -1.551 1.00 94.00 88 THR A C 1
ATOM 690 O O . THR A 1 88 ? 9.501 0.604 -0.434 1.00 94.00 88 THR A O 1
ATOM 693 N N . ARG A 1 89 ? 9.561 2.261 -1.941 1.00 96.00 89 ARG A N 1
ATOM 694 C CA . ARG A 1 89 ? 8.836 3.228 -1.096 1.00 96.00 89 ARG A CA 1
ATOM 695 C C . ARG A 1 89 ? 7.403 2.782 -0.808 1.00 96.00 89 ARG A C 1
ATOM 697 O O . ARG A 1 89 ? 6.952 2.925 0.327 1.00 96.00 89 ARG A O 1
ATOM 704 N N . LEU A 1 90 ? 6.710 2.208 -1.795 1.00 94.25 90 LEU A N 1
ATOM 705 C CA . LEU A 1 90 ? 5.383 1.626 -1.598 1.00 94.25 90 LEU A CA 1
ATOM 706 C C . LEU A 1 90 ? 5.425 0.497 -0.565 1.00 94.25 90 LEU A C 1
ATOM 708 O O . LEU A 1 90 ? 4.555 0.466 0.295 1.00 94.25 90 LEU A O 1
ATOM 712 N N . SER A 1 91 ? 6.442 -0.366 -0.569 1.00 93.31 91 SER A N 1
ATOM 713 C CA . SER A 1 91 ? 6.588 -1.422 0.446 1.00 93.31 91 SER A CA 1
ATOM 714 C C . SER A 1 91 ? 6.682 -0.863 1.871 1.00 93.31 91 SER A C 1
ATOM 716 O O . SER A 1 91 ? 5.973 -1.336 2.763 1.00 93.31 91 SER A O 1
ATOM 718 N N . TYR A 1 92 ? 7.476 0.193 2.084 1.00 95.88 92 TYR A N 1
ATOM 719 C CA . TYR A 1 92 ? 7.546 0.870 3.386 1.00 95.88 92 TYR A CA 1
ATOM 720 C C . TYR A 1 92 ? 6.227 1.556 3.763 1.00 95.88 92 TYR A C 1
ATOM 722 O O . TYR A 1 92 ? 5.787 1.450 4.908 1.00 95.88 92 TYR A O 1
ATOM 730 N N . LEU A 1 93 ? 5.557 2.209 2.806 1.00 94.88 93 LEU A N 1
ATOM 731 C CA . LEU A 1 93 ? 4.226 2.783 3.020 1.00 94.88 93 LEU A CA 1
ATOM 732 C C . LEU A 1 93 ? 3.204 1.701 3.400 1.00 94.88 93 LEU A C 1
ATOM 734 O O . LEU A 1 93 ? 2.397 1.903 4.302 1.00 94.88 93 LEU A O 1
ATOM 738 N N . GLY A 1 94 ? 3.262 0.540 2.750 1.00 94.38 94 GLY A N 1
ATOM 739 C CA . GLY A 1 94 ? 2.425 -0.615 3.051 1.00 94.38 94 GLY A CA 1
ATOM 740 C C . GLY A 1 94 ? 2.587 -1.080 4.493 1.00 94.38 94 GLY A C 1
ATOM 741 O O . GLY A 1 94 ? 1.591 -1.254 5.190 1.00 94.38 94 GLY A O 1
ATOM 742 N N . MET A 1 95 ? 3.827 -1.198 4.976 1.00 94.75 95 MET A N 1
ATOM 743 C CA . MET A 1 95 ? 4.106 -1.496 6.388 1.00 94.75 95 MET A CA 1
ATOM 744 C C . MET A 1 95 ? 3.550 -0.409 7.315 1.00 94.75 95 MET A C 1
ATOM 746 O O . MET A 1 95 ? 2.881 -0.728 8.298 1.00 94.75 95 MET A O 1
ATOM 750 N N . ALA A 1 96 ? 3.757 0.864 6.971 1.00 95.00 96 ALA A N 1
ATOM 751 C CA . ALA A 1 96 ? 3.254 1.996 7.743 1.00 95.00 96 ALA A CA 1
ATOM 752 C C . ALA A 1 96 ? 1.716 2.077 7.786 1.00 95.00 96 ALA A C 1
ATOM 754 O O . ALA A 1 96 ? 1.176 2.642 8.729 1.00 95.00 96 ALA A O 1
ATOM 755 N N . LEU A 1 97 ? 1.003 1.510 6.808 1.00 93.94 97 LEU A N 1
ATOM 756 C CA . LEU A 1 97 ? -0.461 1.407 6.812 1.00 93.94 97 LEU A CA 1
ATOM 757 C C . LEU A 1 97 ? -0.950 0.144 7.533 1.00 93.94 97 LEU A C 1
ATOM 759 O O . LEU A 1 97 ? -1.905 0.201 8.308 1.00 93.94 97 LEU A O 1
ATOM 763 N N . LEU A 1 98 ? -0.302 -0.995 7.286 1.00 94.19 98 LEU A N 1
ATOM 764 C CA . LEU A 1 98 ? -0.732 -2.298 7.786 1.00 94.19 98 LEU A CA 1
ATOM 765 C C . LEU A 1 98 ? -0.533 -2.431 9.297 1.00 94.19 98 LEU A C 1
ATOM 767 O O . LEU A 1 98 ? -1.441 -2.887 9.987 1.00 94.19 98 LEU A O 1
ATOM 771 N N . VAL A 1 99 ? 0.622 -2.011 9.823 1.00 95.44 99 VAL A N 1
ATOM 772 C CA . VAL A 1 99 ? 0.930 -2.102 11.260 1.00 95.44 99 VAL A CA 1
ATOM 773 C C . VAL A 1 99 ? -0.120 -1.380 12.115 1.00 95.44 99 VAL A C 1
ATOM 775 O O . VAL A 1 99 ? -0.749 -2.042 12.942 1.00 95.44 99 VAL A O 1
ATOM 778 N N . PRO A 1 100 ? -0.392 -0.072 11.930 1.00 92.94 100 PRO A N 1
ATOM 779 C CA . PRO A 1 100 ? -1.408 0.606 12.728 1.00 92.94 100 PRO A CA 1
ATOM 780 C C . PRO A 1 100 ? -2.817 0.074 12.459 1.00 92.94 100 PRO A C 1
ATOM 782 O O . PRO A 1 100 ? -3.634 0.077 13.374 1.00 92.94 100 PRO A O 1
ATOM 785 N N . HIS A 1 101 ? -3.113 -0.419 11.252 1.00 91.50 101 HIS A N 1
ATOM 786 C CA . HIS A 1 101 ? -4.404 -1.043 10.960 1.00 91.50 101 HIS A CA 1
ATOM 787 C C . HIS A 1 101 ? -4.637 -2.299 11.812 1.00 91.50 101 HIS A C 1
ATOM 789 O O . HIS A 1 101 ? -5.681 -2.423 12.456 1.00 91.50 101 HIS A O 1
ATOM 795 N N . VAL A 1 102 ? -3.652 -3.200 11.864 1.00 92.44 102 VAL A N 1
ATOM 796 C CA . VAL A 1 102 ? -3.717 -4.418 12.683 1.00 92.44 102 VAL A CA 1
ATOM 797 C C . VAL A 1 102 ? -3.742 -4.068 14.171 1.00 92.44 102 VAL A C 1
ATOM 799 O O . VAL A 1 102 ? -4.568 -4.607 14.905 1.00 92.44 102 VAL A O 1
ATOM 802 N N . LEU A 1 103 ? -2.903 -3.126 14.619 1.00 92.50 103 LEU A N 1
ATOM 803 C CA . LEU A 1 103 ? -2.903 -2.669 16.013 1.00 92.50 103 LEU A CA 1
ATOM 804 C C . LEU A 1 103 ? -4.247 -2.058 16.416 1.00 92.50 103 LEU A C 1
ATOM 806 O O . LEU A 1 103 ? -4.734 -2.350 17.503 1.00 92.50 103 LEU A O 1
ATOM 810 N N . ALA A 1 104 ? -4.874 -1.260 15.550 1.00 88.12 104 ALA A N 1
ATOM 811 C CA . ALA A 1 104 ? -6.201 -0.715 15.806 1.00 88.12 104 ALA A CA 1
ATOM 812 C C . ALA A 1 104 ? -7.240 -1.836 15.928 1.00 88.12 104 ALA A C 1
ATOM 814 O O . ALA A 1 104 ? -8.006 -1.844 16.888 1.00 88.12 104 ALA A O 1
ATOM 815 N N . ALA A 1 105 ? -7.242 -2.811 15.013 1.00 87.31 105 ALA A N 1
ATOM 816 C CA . ALA A 1 105 ? -8.165 -3.946 15.070 1.00 87.31 105 ALA A CA 1
ATOM 817 C C . ALA A 1 105 ? -7.989 -4.777 16.358 1.00 87.31 105 ALA A C 1
ATOM 819 O O . ALA A 1 105 ? -8.976 -5.173 16.980 1.00 87.31 105 ALA A O 1
ATOM 820 N N . LEU A 1 106 ? -6.743 -4.986 16.795 1.00 89.25 106 LEU A N 1
ATOM 821 C CA . LEU A 1 106 ? -6.428 -5.670 18.052 1.00 89.25 106 LEU A CA 1
ATOM 822 C C . LEU A 1 106 ? -6.823 -4.845 19.279 1.00 89.25 106 LEU A C 1
ATOM 824 O O . LEU A 1 106 ? -7.409 -5.390 20.208 1.00 89.25 106 LEU A O 1
ATOM 828 N N . TRP A 1 107 ? -6.553 -3.539 19.285 1.00 87.88 107 TRP A N 1
ATOM 829 C CA . TRP A 1 107 ? -6.951 -2.632 20.366 1.00 87.88 107 TRP A CA 1
ATOM 830 C C . TRP A 1 107 ? -8.475 -2.619 20.551 1.00 87.88 107 TRP A C 1
ATOM 832 O O . TRP A 1 107 ? -8.982 -2.713 21.670 1.00 87.88 107 TRP A O 1
ATOM 842 N N . HIS A 1 108 ? -9.204 -2.586 19.437 1.00 85.31 108 HIS A N 1
ATOM 843 C CA . HIS A 1 108 ? -10.659 -2.674 19.395 1.00 85.31 108 HIS A CA 1
ATOM 844 C C . HIS A 1 108 ? -11.185 -3.992 20.000 1.00 85.31 108 HIS A C 1
ATOM 846 O O . HIS A 1 108 ? -12.122 -3.982 20.799 1.00 85.31 108 HIS A O 1
ATOM 852 N N . HIS A 1 109 ? -10.517 -5.113 19.724 1.00 84.44 109 HIS A N 1
ATOM 853 C CA . HIS A 1 109 ? -10.904 -6.415 20.264 1.00 84.44 109 HIS A CA 1
ATOM 854 C C . HIS A 1 109 ? -10.520 -6.624 21.742 1.00 84.44 109 HIS A C 1
ATOM 856 O O . HIS A 1 109 ? -11.332 -7.107 22.529 1.00 84.44 109 HIS A O 1
ATOM 862 N N . LEU A 1 110 ? -9.289 -6.271 22.127 1.00 87.50 110 LEU A N 1
ATOM 863 C CA . LEU A 1 110 ? -8.720 -6.600 23.440 1.00 87.50 110 LEU A CA 1
ATOM 864 C C . LEU A 1 110 ? -9.072 -5.589 24.533 1.00 87.50 110 LEU A C 1
ATOM 866 O O . LEU A 1 110 ? -9.204 -5.981 25.686 1.00 87.50 110 LEU A O 1
ATOM 870 N N . ILE A 1 111 ? -9.178 -4.301 24.189 1.00 85.94 111 ILE A N 1
ATOM 871 C CA . ILE A 1 111 ? -9.384 -3.216 25.165 1.00 85.94 111 ILE A CA 1
ATOM 872 C C . ILE A 1 111 ? -10.806 -2.676 25.073 1.00 85.94 111 ILE A C 1
ATOM 874 O O . ILE A 1 111 ? -11.466 -2.484 26.091 1.00 85.94 111 ILE A O 1
ATOM 878 N N . ARG A 1 112 ? -11.293 -2.427 23.852 1.00 82.12 112 ARG A N 1
ATOM 879 C CA . ARG A 1 112 ? -12.650 -1.899 23.647 1.00 82.12 112 ARG A CA 1
ATOM 880 C C . ARG A 1 112 ? -13.725 -2.991 23.659 1.00 82.12 112 ARG A C 1
ATOM 882 O O . ARG A 1 112 ? -14.901 -2.653 23.755 1.00 82.12 112 ARG A O 1
ATOM 889 N N . HIS A 1 113 ? -13.321 -4.263 23.590 1.00 81.12 113 HIS A N 1
ATOM 890 C CA . HIS A 1 113 ? -14.201 -5.434 23.549 1.00 81.12 113 HIS A CA 1
ATOM 891 C C . HIS A 1 113 ? -15.341 -5.292 22.534 1.00 81.12 113 HIS A C 1
ATOM 893 O O . HIS A 1 113 ? -16.486 -5.643 22.815 1.00 81.12 113 HIS A O 1
ATOM 899 N N . ASP A 1 114 ? -15.038 -4.745 21.355 1.00 76.75 114 ASP A N 1
ATOM 900 C CA . ASP A 1 114 ? -16.025 -4.590 20.296 1.00 76.75 114 ASP A CA 1
ATOM 901 C C . ASP A 1 114 ? -15.919 -5.678 19.215 1.00 76.75 114 ASP A C 1
ATOM 903 O O . ASP A 1 114 ? -14.931 -6.402 19.070 1.00 76.75 114 ASP A O 1
ATOM 907 N N . ASP A 1 115 ? -16.989 -5.792 18.429 1.00 76.81 115 ASP A N 1
ATOM 908 C CA . ASP A 1 115 ? -17.112 -6.795 17.372 1.00 76.81 115 ASP A CA 1
ATOM 909 C C . ASP A 1 115 ? -16.388 -6.400 16.073 1.00 76.81 115 ASP A C 1
ATOM 911 O O . ASP A 1 115 ? -16.674 -6.967 15.013 1.00 76.81 115 ASP A O 1
ATOM 915 N N . VAL A 1 116 ? -15.486 -5.410 16.086 1.00 81.19 116 VAL A N 1
ATOM 916 C CA . VAL A 1 116 ? -14.826 -4.940 14.855 1.00 81.19 116 VAL A CA 1
ATOM 917 C C . VAL A 1 116 ? -13.974 -6.050 14.238 1.00 81.19 116 VAL A C 1
ATOM 919 O O . VAL A 1 116 ? -14.101 -6.312 13.041 1.00 81.19 116 VAL A O 1
ATOM 922 N N . LEU A 1 117 ? -13.177 -6.756 15.045 1.00 79.62 117 LEU A N 1
ATOM 923 C CA . LEU A 1 117 ? -12.366 -7.884 14.575 1.00 79.62 117 LEU A CA 1
ATOM 924 C C . LEU A 1 117 ? -13.239 -9.079 14.158 1.00 79.62 117 LEU A C 1
ATOM 926 O O . LEU A 1 117 ? -13.014 -9.685 13.111 1.00 79.62 117 LEU A O 1
ATOM 930 N N . SER A 1 118 ? -14.298 -9.362 14.921 1.00 78.50 118 SER A N 1
ATOM 931 C CA . SER A 1 118 ? -15.267 -10.428 14.631 1.00 78.50 118 SER A CA 1
ATOM 932 C C . SER A 1 118 ? -15.965 -10.247 13.279 1.00 78.50 118 SER A C 1
ATOM 934 O O . SER A 1 118 ? -16.362 -11.228 12.656 1.00 78.50 118 SER A O 1
ATOM 936 N N . ARG A 1 119 ? -16.093 -9.004 12.790 1.00 75.88 119 ARG A N 1
ATOM 937 C CA . ARG A 1 119 ? -16.647 -8.688 11.459 1.00 75.88 119 ARG A CA 1
ATOM 938 C C . ARG A 1 119 ? -15.661 -8.923 10.310 1.00 75.88 119 ARG A C 1
ATOM 940 O O . ARG A 1 119 ? -16.105 -9.008 9.168 1.00 75.88 119 ARG A O 1
ATOM 947 N N . MET A 1 120 ? -14.360 -9.017 10.590 1.00 81.25 120 MET A N 1
ATOM 948 C CA . MET A 1 120 ? -13.332 -9.384 9.606 1.00 81.25 120 MET A CA 1
ATOM 949 C C . MET A 1 120 ? -13.121 -10.902 9.531 1.00 81.25 120 MET A C 1
ATOM 951 O O . MET A 1 120 ? -12.603 -11.403 8.535 1.00 81.25 120 MET A O 1
ATOM 955 N N . LEU A 1 121 ? -13.538 -11.641 10.564 1.00 81.06 121 LEU A N 1
ATOM 956 C CA . LEU A 1 121 ? -13.396 -13.090 10.637 1.00 81.06 121 LEU A CA 1
ATOM 957 C C . LEU A 1 121 ? -14.632 -13.811 10.068 1.00 81.06 121 LEU A C 1
ATOM 959 O O . LEU A 1 121 ? -15.766 -13.485 10.416 1.00 81.06 121 LEU A O 1
ATOM 963 N N . PRO A 1 122 ? -14.450 -14.859 9.250 1.00 70.88 122 PRO A N 1
ATOM 964 C CA . PRO A 1 122 ? -15.563 -15.575 8.629 1.00 70.88 122 PRO A CA 1
ATOM 965 C C . PRO A 1 122 ? -16.405 -16.455 9.583 1.00 70.88 122 PRO A C 1
ATOM 967 O O . PRO A 1 122 ? -17.342 -17.102 9.117 1.00 70.88 122 PRO A O 1
ATOM 970 N N . ARG A 1 123 ? -16.133 -16.526 10.900 1.00 64.19 123 ARG A N 1
ATOM 971 C CA . ARG A 1 123 ? -16.688 -17.600 11.754 1.00 64.19 123 ARG A CA 1
ATOM 972 C C . ARG A 1 123 ? -17.046 -17.191 13.193 1.00 64.19 123 ARG A C 1
ATOM 974 O O . ARG A 1 123 ? -16.419 -17.628 14.140 1.00 64.19 123 ARG A O 1
ATOM 981 N N . ILE A 1 124 ? -18.109 -16.393 13.328 1.00 54.75 124 ILE A N 1
ATOM 982 C CA . ILE A 1 124 ? -19.015 -16.357 14.510 1.00 54.75 124 ILE A CA 1
ATOM 983 C C . ILE A 1 124 ? -20.492 -16.262 14.050 1.00 54.75 124 ILE A C 1
ATOM 985 O O . ILE A 1 124 ? -21.419 -16.678 14.740 1.00 54.75 124 ILE A O 1
ATOM 989 N N . ALA A 1 125 ? -20.743 -15.812 12.813 1.00 53.75 125 ALA A N 1
ATOM 990 C CA . ALA A 1 125 ? -22.086 -15.712 12.233 1.00 53.75 125 ALA A CA 1
ATOM 991 C C . ALA A 1 125 ? -22.758 -17.063 11.892 1.00 53.75 125 ALA A C 1
ATOM 993 O O . ALA A 1 125 ? -23.971 -17.096 11.677 1.00 53.75 125 ALA A O 1
ATOM 994 N N . ALA A 1 126 ? -21.998 -18.163 11.819 1.00 52.03 126 ALA A N 1
ATOM 995 C CA . ALA A 1 126 ? -22.510 -19.474 11.411 1.00 52.03 126 ALA A CA 1
ATOM 996 C C . ALA A 1 126 ? -23.205 -20.241 12.554 1.00 52.03 126 ALA A C 1
ATOM 998 O O . ALA A 1 126 ? -24.226 -20.885 12.324 1.00 52.03 126 ALA A O 1
ATOM 999 N N . GLU A 1 127 ? -22.716 -20.133 13.793 1.00 53.59 127 GLU A N 1
ATOM 1000 C CA . GLU A 1 127 ? -23.200 -20.962 14.913 1.00 53.59 127 GLU A CA 1
ATOM 1001 C C . GLU A 1 127 ? -24.596 -20.554 15.409 1.00 53.59 127 GLU A C 1
ATOM 1003 O O . GLU A 1 127 ? -25.403 -21.405 15.779 1.00 53.59 127 GLU A O 1
ATOM 1008 N N . ARG A 1 128 ? -24.964 -19.269 15.303 1.00 54.09 128 ARG A N 1
ATOM 1009 C CA . ARG A 1 128 ? -26.301 -18.781 15.700 1.00 54.09 128 ARG A CA 1
ATOM 1010 C C . ARG A 1 128 ? -27.436 -19.190 14.756 1.00 54.09 128 ARG A C 1
ATOM 1012 O O . ARG A 1 128 ? -28.597 -19.039 15.120 1.00 54.09 128 ARG A O 1
ATOM 1019 N N . ARG A 1 129 ? -27.129 -19.687 13.552 1.00 57.31 129 ARG A N 1
ATOM 1020 C CA . ARG A 1 129 ? -28.141 -20.162 12.589 1.00 57.31 129 ARG A CA 1
ATOM 1021 C C . ARG A 1 129 ? -28.482 -21.644 12.762 1.00 57.31 129 ARG A C 1
ATOM 1023 O O . ARG A 1 129 ? -29.564 -22.043 12.356 1.00 57.31 129 ARG A O 1
ATOM 1030 N N . GLY A 1 130 ? -27.597 -22.437 13.375 1.00 50.03 130 GLY A N 1
ATOM 1031 C CA . GLY A 1 130 ? -27.837 -23.863 13.630 1.00 50.03 130 GLY A CA 1
ATOM 1032 C C . GLY A 1 130 ? -28.700 -24.126 14.869 1.00 50.03 130 GLY A C 1
ATOM 1033 O O . GLY A 1 130 ? -29.544 -25.015 14.851 1.00 50.03 130 GLY A O 1
ATOM 1034 N N . ALA A 1 131 ? -28.557 -23.306 15.914 1.00 57.09 131 ALA A N 1
ATOM 1035 C CA . ALA A 1 131 ? -29.214 -23.523 17.209 1.00 57.09 131 ALA A CA 1
ATOM 1036 C C . ALA A 1 131 ? -30.727 -23.207 17.248 1.00 57.09 131 ALA A C 1
ATOM 1038 O O . ALA A 1 131 ? -31.373 -23.470 18.254 1.00 57.09 131 ALA A O 1
ATOM 1039 N N . GLY A 1 132 ? -31.300 -22.633 16.181 1.00 49.75 132 GLY A N 1
ATOM 1040 C CA . GLY A 1 132 ? -32.723 -22.266 16.106 1.00 49.75 132 GLY A CA 1
ATOM 1041 C C . GLY A 1 132 ? -33.594 -23.198 15.258 1.00 49.75 132 GLY A C 1
ATOM 1042 O O . GLY A 1 132 ? -34.726 -22.836 14.964 1.00 49.75 132 GLY A O 1
ATOM 1043 N N . SER A 1 133 ? -33.069 -24.344 14.807 1.00 54.25 133 SER A N 1
ATOM 1044 C CA . SER A 1 133 ? -33.756 -25.245 13.857 1.00 54.25 133 SER A CA 1
ATOM 1045 C C . SER A 1 133 ? -34.162 -26.606 14.435 1.00 54.25 133 SER A C 1
ATOM 1047 O O . SER A 1 133 ? -34.589 -27.487 13.696 1.00 54.25 133 SER A O 1
ATOM 1049 N N . SER A 1 134 ? -34.064 -26.775 15.754 1.00 50.44 134 SER A N 1
ATOM 1050 C CA . SER A 1 134 ? -34.501 -27.978 16.464 1.00 50.44 134 SER A CA 1
ATOM 1051 C C . SER A 1 134 ? -35.601 -27.634 17.469 1.00 50.44 134 SER A C 1
ATOM 1053 O O . SER A 1 134 ? -35.338 -27.497 18.665 1.00 50.44 134 SER A O 1
ATOM 1055 N N . THR A 1 135 ? -36.821 -27.415 16.982 1.00 45.62 135 THR A N 1
ATOM 1056 C CA . THR A 1 135 ? -38.075 -27.594 17.737 1.00 45.62 135 THR A CA 1
ATOM 1057 C C . THR A 1 135 ? -39.236 -27.759 16.773 1.00 45.62 135 THR A C 1
ATOM 1059 O O . THR A 1 135 ? -39.228 -27.068 15.729 1.00 45.62 135 THR A O 1
#

Radius of gyration: 22.93 Å; chains: 1; bounding box: 64×39×53 Å